Protein AF-A0A9P5BY57-F1 (afdb_monomer)

Foldseek 3Di:
DDDDDDDDDDDPPDPPPDPPPLFWKWKWKWKDDPVFIKIWTWIQGPVGTDIFIDGAAKDACRVPPQWGMKHDDVVQQKIWTDGPPDDIWIWGWPDKDWDDDDNIIIITTMITTDPDPDDDDHPPPPPDDPPPDDDDPPPPPVPPPPDDDDDDDDDDDDD

Radius of gyration: 27.53 Å; Cα contacts (8 Å, |Δi|>4): 242; chains: 1; bounding box: 82×45×91 Å

pLDDT: mean 76.04, std 20.25, range [39.16, 97.19]

Solvent-accessible surface area (backbone atoms only — not comparable to full-atom values): 10265 Å² total; per-residue (Å²): 138,85,84,84,83,84,85,81,84,80,81,80,78,77,83,77,80,76,84,78,70,66,62,39,38,34,44,29,46,32,43,35,53,102,90,51,52,40,34,38,35,42,41,35,40,90,91,46,73,41,79,38,78,46,53,73,44,56,42,67,58,64,78,48,87,64,31,49,32,40,31,37,37,74,90,77,46,34,34,38,34,29,40,71,99,54,69,84,47,25,30,33,60,79,44,76,48,76,48,80,61,83,98,31,44,33,30,49,35,32,29,37,52,42,84,71,86,72,86,77,79,72,51,91,85,70,92,64,92,73,83,68,87,68,92,68,78,87,80,73,70,87,80,73,85,80,81,83,83,84,84,86,80,88,81,81,90,80,135

Nearest PDB structures (foldseek):
  9djx-assembly1_A  TM=6.014E-01  e=3.357E+00  Homo sapiens
  7oyc-assembly1_D2  TM=2.699E-01  e=1.411E+00  Xenopus laevis
  7mie-assembly1_A  TM=2.971E-01  e=9.143E-01  Borreliella burgdorferi
  8scb-assembly1_DD  TM=2.489E-01  e=1.266E+00  Oryctolagus cuniculus
  8v3w-assembly1_b  TM=3.217E-01  e=1.850E+00  Clostridioides difficile

Structure (mmCIF, N/CA/C/O backbone):
data_AF-A0A9P5BY57-F1
#
_entry.id   AF-A0A9P5BY57-F1
#
loop_
_atom_site.group_PDB
_atom_site.id
_atom_site.type_symbol
_atom_site.label_atom_id
_atom_site.label_alt_id
_atom_site.label_comp_id
_atom_site.label_asym_id
_atom_site.label_entity_id
_atom_site.label_seq_id
_atom_site.pdbx_PDB_ins_code
_atom_site.Cartn_x
_atom_site.Cartn_y
_atom_site.Cartn_z
_atom_site.occupancy
_atom_site.B_iso_or_equiv
_atom_site.auth_seq_id
_atom_site.auth_comp_id
_atom_site.auth_asym_id
_atom_site.auth_atom_id
_atom_site.pdbx_PDB_model_num
ATOM 1 N N . MET A 1 1 ? 12.368 23.288 71.279 1.00 39.94 1 MET A N 1
ATOM 2 C CA . MET A 1 1 ? 13.012 23.124 69.958 1.00 39.94 1 MET A CA 1
ATOM 3 C C . MET A 1 1 ? 11.938 22.639 68.992 1.00 39.94 1 MET A C 1
ATOM 5 O O . MET A 1 1 ? 11.375 21.583 69.236 1.00 39.94 1 MET A O 1
ATOM 9 N N . ARG A 1 2 ? 11.538 23.461 68.012 1.00 39.16 2 ARG A N 1
ATOM 10 C CA . ARG A 1 2 ? 10.477 23.145 67.038 1.00 39.16 2 ARG A CA 1
ATOM 11 C C . 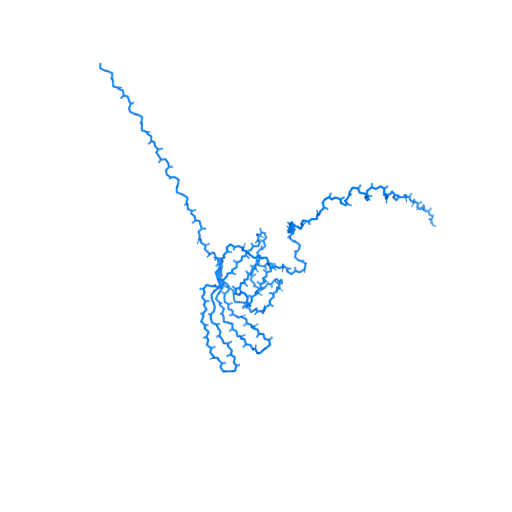ARG A 1 2 ? 11.153 22.759 65.723 1.00 39.16 2 ARG A C 1
ATOM 13 O O . ARG A 1 2 ? 11.898 23.571 65.187 1.00 39.16 2 ARG A O 1
ATOM 20 N N . PHE A 1 3 ? 10.935 21.531 65.261 1.00 43.84 3 PHE A N 1
ATOM 21 C CA . PHE A 1 3 ? 11.442 21.050 63.978 1.00 43.84 3 PHE A CA 1
ATOM 22 C C . PHE A 1 3 ? 10.402 21.323 62.893 1.00 43.84 3 PHE A C 1
ATOM 24 O O . PHE A 1 3 ? 9.276 20.838 62.964 1.00 43.84 3 PHE A O 1
ATOM 31 N N . THR A 1 4 ? 10.786 22.151 61.927 1.00 58.88 4 THR A N 1
ATOM 32 C CA . THR A 1 4 ? 9.995 22.520 60.753 1.00 58.88 4 THR A CA 1
ATOM 33 C C . THR A 1 4 ? 10.086 21.399 59.720 1.00 58.88 4 THR A C 1
ATOM 35 O O . THR A 1 4 ? 11.180 21.020 59.305 1.00 58.88 4 THR A O 1
ATOM 38 N N . THR A 1 5 ? 8.942 20.846 59.328 1.00 57.97 5 THR A N 1
ATOM 39 C CA . THR A 1 5 ? 8.815 19.735 58.378 1.00 57.97 5 THR A CA 1
ATOM 40 C C . THR A 1 5 ? 9.027 20.222 56.942 1.00 57.97 5 THR A C 1
ATOM 42 O O . THR A 1 5 ? 8.419 21.204 56.518 1.00 57.97 5 THR A O 1
ATOM 45 N N . ALA A 1 6 ? 9.900 19.538 56.201 1.00 54.03 6 ALA A N 1
ATOM 46 C CA . ALA A 1 6 ? 10.221 19.822 54.805 1.00 54.03 6 ALA A CA 1
ATOM 47 C C . ALA A 1 6 ? 9.097 19.365 53.857 1.00 54.03 6 ALA A C 1
ATOM 49 O O . ALA A 1 6 ? 8.571 18.262 53.995 1.00 54.03 6 ALA A O 1
ATOM 50 N N . LEU A 1 7 ? 8.759 20.213 52.882 1.00 53.47 7 LEU A N 1
ATOM 51 C CA . LEU A 1 7 ? 7.790 19.944 51.821 1.00 53.47 7 LEU A CA 1
ATOM 52 C C . LEU A 1 7 ? 8.537 19.383 50.598 1.00 53.47 7 LEU A C 1
ATOM 54 O O . LEU A 1 7 ? 9.279 20.106 49.935 1.00 53.47 7 LEU A O 1
ATOM 58 N N . THR A 1 8 ? 8.376 18.095 50.306 1.00 52.81 8 THR A N 1
ATOM 59 C CA . THR A 1 8 ? 8.916 17.453 49.099 1.00 52.81 8 THR A CA 1
ATOM 60 C C . THR A 1 8 ? 7.944 17.623 47.929 1.00 52.81 8 THR A C 1
ATOM 62 O O . THR A 1 8 ? 6.843 17.078 47.930 1.00 52.81 8 THR A O 1
ATOM 65 N N . LEU A 1 9 ? 8.359 18.381 46.911 1.00 56.62 9 LEU A N 1
ATOM 66 C CA . LEU A 1 9 ? 7.690 18.462 45.610 1.00 56.62 9 LEU A CA 1
ATOM 67 C C . LEU A 1 9 ? 7.932 17.157 44.836 1.00 56.62 9 LEU A C 1
ATOM 69 O O . LEU A 1 9 ? 9.043 16.895 44.379 1.00 56.62 9 LEU A O 1
ATOM 73 N N . ALA A 1 10 ? 6.897 16.328 44.704 1.00 57.03 10 ALA A N 1
ATOM 74 C CA . ALA A 1 10 ? 6.916 15.146 43.851 1.00 57.03 10 ALA A CA 1
ATOM 75 C C . ALA A 1 10 ? 6.635 15.557 42.396 1.00 57.03 10 ALA A C 1
ATOM 77 O O . ALA A 1 10 ? 5.493 15.811 42.019 1.00 57.03 10 ALA A O 1
ATOM 78 N N . SER A 1 11 ? 7.685 15.638 41.581 1.00 59.22 11 SER A N 1
ATOM 79 C CA . SER A 1 11 ? 7.579 15.837 40.134 1.00 59.22 11 SER A CA 1
ATOM 80 C C . SER A 1 11 ? 7.072 14.552 39.471 1.00 59.22 11 SER A C 1
ATOM 82 O O . SER A 1 11 ? 7.836 13.608 39.269 1.00 59.22 11 SER A O 1
ATOM 84 N N . THR A 1 12 ? 5.787 14.492 39.126 1.00 63.66 12 THR A N 1
ATOM 85 C CA . THR A 1 12 ? 5.229 13.429 38.283 1.00 63.66 12 THR A CA 1
ATOM 86 C C . THR A 1 12 ? 5.646 13.661 36.830 1.00 63.66 12 THR A C 1
ATOM 88 O O . THR A 1 12 ? 4.980 14.349 36.061 1.00 63.66 12 THR A O 1
ATOM 91 N N . ALA A 1 13 ? 6.784 13.087 36.440 1.00 60.59 13 ALA A N 1
ATOM 92 C CA . ALA A 1 13 ? 7.153 12.954 35.036 1.00 60.59 13 ALA A CA 1
ATOM 93 C C . ALA A 1 13 ? 6.158 11.994 34.360 1.00 60.59 13 ALA A C 1
ATOM 95 O O . ALA A 1 13 ? 6.220 10.781 34.551 1.00 60.59 13 ALA A O 1
ATOM 96 N N . GLY A 1 14 ? 5.194 12.542 33.618 1.00 60.59 14 GLY A N 1
ATOM 97 C CA . GLY A 1 14 ? 4.272 11.759 32.804 1.00 60.59 14 GLY A CA 1
ATOM 98 C C . GLY A 1 14 ? 5.024 11.099 31.652 1.00 60.59 14 GLY A C 1
ATOM 99 O O . GLY A 1 14 ? 5.466 11.784 30.732 1.00 60.59 14 GLY A O 1
ATOM 100 N N . LEU A 1 15 ? 5.170 9.773 31.698 1.00 62.03 15 LEU A N 1
ATOM 101 C CA . LEU A 1 15 ? 5.625 8.988 30.555 1.00 62.03 15 LEU A CA 1
ATOM 102 C C . LEU A 1 15 ? 4.515 8.980 29.499 1.00 62.03 15 LEU A C 1
ATOM 104 O O . LEU A 1 15 ? 3.612 8.147 29.532 1.00 62.03 15 LEU A O 1
ATOM 108 N N . SER A 1 16 ? 4.576 9.909 28.549 1.00 57.69 16 SER A N 1
ATOM 109 C CA . SER A 1 16 ? 3.837 9.783 27.298 1.00 57.69 16 SER A CA 1
ATOM 110 C C . SER A 1 16 ? 4.468 8.649 26.485 1.00 57.69 16 SER A C 1
ATOM 112 O O . SER A 1 16 ? 5.440 8.871 25.762 1.00 57.69 16 SER A O 1
ATOM 114 N N . LEU A 1 17 ? 3.943 7.425 26.610 1.00 54.28 17 LEU A N 1
ATOM 115 C CA . LEU A 1 17 ? 4.173 6.399 25.596 1.00 54.28 17 LEU A CA 1
ATOM 116 C C . LEU A 1 17 ? 3.536 6.916 24.305 1.00 54.28 17 LEU A C 1
ATOM 118 O O . LEU A 1 17 ? 2.317 6.899 24.173 1.00 54.28 17 LEU A O 1
ATOM 122 N N . MET A 1 18 ? 4.345 7.428 23.379 1.00 53.00 18 MET A N 1
ATOM 123 C CA . MET A 1 18 ? 3.894 7.647 22.009 1.00 53.00 18 MET A CA 1
ATOM 124 C C . MET A 1 18 ? 3.788 6.275 21.338 1.00 53.00 18 MET A C 1
ATOM 126 O O . MET A 1 18 ? 4.820 5.630 21.142 1.00 53.00 18 MET A O 1
ATOM 130 N N . PRO A 1 19 ? 2.587 5.794 20.976 1.00 50.41 19 PRO A N 1
ATOM 131 C CA . PRO A 1 19 ? 2.479 4.612 20.150 1.00 50.41 19 PRO A CA 1
ATOM 132 C C . PRO A 1 19 ? 2.810 5.041 18.720 1.00 50.41 19 PRO A C 1
ATOM 134 O O . PRO A 1 19 ? 1.962 5.554 17.999 1.00 50.41 19 PRO A O 1
ATOM 137 N N . THR A 1 20 ? 4.057 4.858 18.297 1.00 50.22 20 THR A N 1
ATOM 138 C CA . THR A 1 20 ? 4.384 4.788 16.865 1.00 50.22 20 THR A CA 1
ATOM 139 C C . THR A 1 20 ? 4.603 3.337 16.460 1.00 50.22 20 THR A C 1
ATOM 141 O O . THR A 1 20 ? 5.537 3.028 15.724 1.00 50.22 20 THR A O 1
ATOM 144 N N . ALA A 1 21 ? 3.773 2.428 16.976 1.00 55.84 21 ALA A N 1
ATOM 145 C CA . ALA A 1 21 ? 3.646 1.115 16.371 1.00 55.84 21 ALA A CA 1
ATOM 146 C C . ALA A 1 21 ? 2.957 1.336 15.022 1.00 55.84 21 ALA A C 1
ATOM 148 O O . ALA A 1 21 ? 1.772 1.661 14.966 1.00 55.84 21 ALA A O 1
ATOM 149 N N . MET A 1 22 ? 3.728 1.258 13.940 1.00 59.62 22 MET A N 1
ATOM 150 C CA . MET A 1 22 ? 3.156 1.077 12.611 1.00 59.62 22 MET A CA 1
ATOM 151 C C . MET A 1 22 ? 2.565 -0.326 12.614 1.00 59.62 22 MET A C 1
ATOM 153 O O . MET A 1 22 ? 3.308 -1.296 12.510 1.00 59.62 22 MET A O 1
ATOM 157 N N . ALA A 1 23 ? 1.265 -0.421 12.893 1.00 75.75 23 ALA A N 1
ATOM 158 C CA . ALA A 1 23 ? 0.615 -1.706 13.132 1.00 75.75 23 ALA A CA 1
ATOM 159 C C . ALA A 1 23 ? 0.531 -2.527 11.840 1.00 75.75 23 ALA A C 1
ATOM 161 O O . ALA A 1 23 ? 0.717 -3.741 11.860 1.00 75.75 23 ALA A O 1
ATOM 162 N N . ASP A 1 24 ? 0.336 -1.849 10.703 1.00 91.31 24 ASP A N 1
ATOM 163 C CA . ASP A 1 24 ? 0.167 -2.517 9.421 1.00 91.31 24 ASP A CA 1
ATOM 164 C C . ASP A 1 24 ? 1.274 -2.127 8.429 1.00 91.31 24 ASP A C 1
ATOM 166 O O . ASP A 1 24 ? 1.663 -0.959 8.302 1.00 91.31 24 ASP A O 1
ATOM 170 N N . TRP A 1 25 ? 1.746 -3.115 7.673 1.00 94.94 25 TRP A N 1
ATOM 171 C CA . TRP A 1 25 ? 2.664 -2.928 6.551 1.00 94.94 25 TRP A CA 1
ATOM 172 C C . TRP A 1 25 ? 2.362 -3.937 5.447 1.00 94.94 25 TRP A C 1
ATOM 174 O O . TRP A 1 25 ? 1.764 -4.989 5.674 1.00 94.94 25 TRP A O 1
ATOM 184 N N . TRP A 1 26 ? 2.771 -3.622 4.225 1.00 96.50 26 TRP A N 1
ATOM 185 C CA . TRP A 1 26 ? 2.520 -4.468 3.066 1.00 96.50 26 TRP A CA 1
ATOM 186 C C . TRP A 1 26 ? 3.779 -4.604 2.218 1.00 96.50 26 TRP A C 1
ATOM 188 O O . TRP A 1 26 ? 4.262 -3.631 1.638 1.00 96.50 26 TRP A O 1
ATOM 198 N N . GLY A 1 27 ? 4.316 -5.824 2.158 1.00 97.00 27 GLY A N 1
ATOM 199 C CA . GLY A 1 27 ? 5.390 -6.186 1.235 1.00 97.00 27 GLY A CA 1
ATOM 200 C C . GLY A 1 27 ? 4.797 -6.635 -0.096 1.00 97.00 27 GLY A C 1
ATOM 201 O O . GLY A 1 27 ? 3.923 -7.499 -0.102 1.00 97.00 27 GLY A O 1
ATOM 202 N N . VAL A 1 28 ? 5.245 -6.059 -1.213 1.00 97.12 28 VAL A N 1
ATOM 203 C CA . VAL A 1 28 ? 4.643 -6.262 -2.540 1.00 97.12 28 VAL A CA 1
ATOM 204 C C . VAL A 1 28 ? 5.694 -6.588 -3.587 1.00 97.12 28 VAL A C 1
ATOM 206 O O . VAL A 1 28 ? 6.622 -5.818 -3.806 1.00 97.12 28 VAL A O 1
ATOM 209 N N . GLU A 1 29 ? 5.476 -7.668 -4.326 1.00 96.12 29 GLU A N 1
ATOM 210 C CA . GLU A 1 29 ? 6.076 -7.888 -5.636 1.00 96.12 29 GLU A CA 1
ATOM 211 C C . GLU A 1 29 ? 5.191 -7.229 -6.707 1.00 96.12 29 GLU A C 1
ATOM 213 O O . GLU A 1 29 ? 4.095 -7.704 -7.028 1.00 96.12 29 GLU A O 1
ATOM 218 N N . LYS A 1 30 ? 5.638 -6.098 -7.252 1.00 95.44 30 LYS A N 1
ATOM 219 C CA . LYS A 1 30 ? 4.956 -5.365 -8.322 1.00 95.44 30 LYS A CA 1
ATOM 220 C C . LYS A 1 30 ? 5.531 -5.766 -9.671 1.00 95.44 30 LYS A C 1
ATOM 222 O O . LYS A 1 30 ? 6.725 -5.643 -9.903 1.00 95.44 30 LYS A O 1
ATOM 227 N N . ARG A 1 31 ? 4.665 -6.170 -10.597 1.00 93.38 31 ARG A N 1
ATOM 228 C CA . ARG A 1 31 ? 5.012 -6.466 -11.991 1.00 93.38 31 ARG A CA 1
ATOM 229 C C . ARG A 1 31 ? 4.302 -5.491 -12.913 1.00 93.38 31 ARG A C 1
ATOM 231 O O . ARG A 1 31 ? 3.072 -5.397 -12.885 1.00 93.38 31 ARG A O 1
ATOM 238 N N . CYS A 1 32 ? 5.067 -4.779 -13.728 1.00 90.44 32 CYS A N 1
ATOM 239 C CA . CYS A 1 32 ? 4.546 -3.811 -14.684 1.00 90.44 32 CYS A CA 1
ATOM 240 C C . CYS A 1 32 ? 4.731 -4.297 -16.125 1.00 90.44 32 CYS A C 1
ATOM 242 O O . CYS A 1 32 ? 5.818 -4.698 -16.538 1.00 90.44 32 CYS A O 1
ATOM 244 N N . PHE A 1 33 ? 3.637 -4.227 -16.878 1.00 87.62 33 PHE A N 1
ATOM 245 C CA . PHE A 1 33 ? 3.532 -4.459 -18.314 1.00 87.62 33 PHE A CA 1
ATOM 246 C C . PHE A 1 33 ? 3.337 -3.109 -19.018 1.00 87.62 33 PHE A C 1
ATOM 248 O O . PHE A 1 33 ? 3.019 -2.110 -18.371 1.00 87.62 33 PHE A O 1
ATOM 255 N N . ALA A 1 34 ? 3.428 -3.079 -20.350 1.00 82.56 34 ALA A N 1
ATOM 256 C CA . ALA A 1 34 ? 3.243 -1.853 -21.137 1.00 82.56 34 ALA A CA 1
ATOM 257 C C . ALA A 1 34 ? 1.924 -1.103 -20.843 1.00 82.56 34 ALA A C 1
ATOM 259 O O . ALA A 1 34 ? 1.858 0.112 -20.997 1.00 82.56 34 ALA A O 1
ATOM 260 N N . THR A 1 35 ? 0.878 -1.814 -20.412 1.00 84.44 35 THR A N 1
ATOM 261 C CA . THR A 1 35 ? -0.469 -1.264 -20.200 1.00 84.44 35 THR A CA 1
ATOM 262 C C . THR A 1 35 ? -0.890 -1.178 -18.730 1.00 84.44 35 THR A C 1
ATOM 264 O O . THR A 1 35 ? -2.039 -0.836 -18.459 1.00 84.44 35 THR A O 1
ATOM 267 N N . GLY A 1 36 ? -0.020 -1.509 -17.768 1.00 84.69 36 GLY A N 1
ATOM 268 C CA . GLY A 1 36 ? -0.355 -1.389 -16.345 1.00 84.69 36 GLY A CA 1
ATOM 269 C C . GLY A 1 36 ? 0.473 -2.265 -15.410 1.00 84.69 36 GLY A C 1
ATOM 270 O O . GLY A 1 36 ? 1.273 -3.090 -15.844 1.00 84.69 36 GLY A O 1
ATOM 271 N N . CYS A 1 37 ? 0.244 -2.102 -14.107 1.00 89.62 37 CYS A N 1
ATOM 272 C CA . CYS A 1 37 ? 0.949 -2.829 -13.054 1.00 89.62 37 CYS A CA 1
ATOM 273 C C . CYS A 1 37 ? -0.005 -3.685 -12.217 1.00 89.62 37 CYS A C 1
ATOM 275 O O . CYS A 1 37 ? -1.174 -3.350 -12.020 1.00 89.62 37 CYS A O 1
ATOM 277 N N . THR A 1 38 ? 0.506 -4.804 -11.719 1.00 91.69 38 THR A N 1
ATOM 278 C CA . THR A 1 38 ? -0.162 -5.663 -10.737 1.00 91.69 38 THR A CA 1
ATOM 279 C C . THR A 1 38 ? 0.801 -5.907 -9.584 1.00 91.69 38 THR A C 1
ATOM 281 O O . THR A 1 38 ? 1.973 -6.177 -9.824 1.00 91.69 38 THR A O 1
ATOM 284 N N . GLY A 1 39 ? 0.321 -5.800 -8.350 1.00 92.75 39 GLY A N 1
ATOM 285 C CA . GLY A 1 39 ? 1.080 -6.101 -7.140 1.00 92.75 39 GLY A CA 1
ATOM 286 C C . GLY A 1 39 ? 0.541 -7.350 -6.458 1.00 92.75 39 GLY A C 1
ATOM 287 O O . GLY A 1 39 ? -0.672 -7.501 -6.332 1.00 92.75 39 GLY A O 1
ATOM 288 N N . ARG A 1 40 ? 1.422 -8.243 -6.014 1.00 95.12 40 ARG A N 1
ATOM 289 C CA . ARG A 1 40 ? 1.077 -9.382 -5.157 1.00 95.12 40 ARG A CA 1
ATOM 290 C C . ARG A 1 40 ? 1.956 -9.356 -3.920 1.00 95.12 40 ARG A C 1
ATOM 292 O O . ARG A 1 40 ? 3.158 -9.174 -4.048 1.00 95.12 40 ARG A O 1
ATOM 299 N N . GLY A 1 41 ? 1.387 -9.607 -2.751 1.00 94.19 41 GLY A N 1
ATOM 300 C CA . GLY A 1 41 ? 2.199 -9.802 -1.557 1.00 94.19 41 GLY A CA 1
ATOM 301 C C . GLY A 1 41 ? 1.393 -9.838 -0.273 1.00 94.19 41 GLY A C 1
ATOM 302 O O . GLY A 1 41 ? 0.162 -9.882 -0.316 1.00 94.19 41 GLY A O 1
ATOM 303 N N . ASP A 1 42 ? 2.094 -9.831 0.854 1.00 96.19 42 ASP A N 1
ATOM 304 C CA . ASP A 1 42 ? 1.527 -10.129 2.165 1.00 96.19 42 ASP A CA 1
ATOM 305 C C . ASP A 1 42 ? 1.216 -8.857 2.940 1.00 96.19 42 ASP A C 1
ATOM 307 O O . ASP A 1 42 ? 2.109 -8.091 3.319 1.00 96.19 42 ASP A O 1
ATOM 311 N N . TRP A 1 43 ? -0.077 -8.626 3.155 1.00 95.62 43 TRP A N 1
ATOM 312 C CA . TRP A 1 43 ? -0.570 -7.581 4.035 1.00 95.62 43 TRP A CA 1
ATOM 313 C C . TRP A 1 43 ? -0.438 -8.059 5.475 1.00 95.62 43 TRP A C 1
ATOM 315 O O . TRP A 1 43 ? -1.098 -9.020 5.872 1.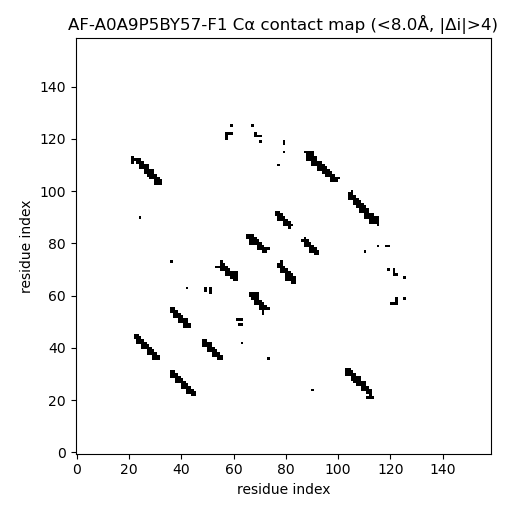00 95.62 43 TRP A O 1
ATOM 325 N N .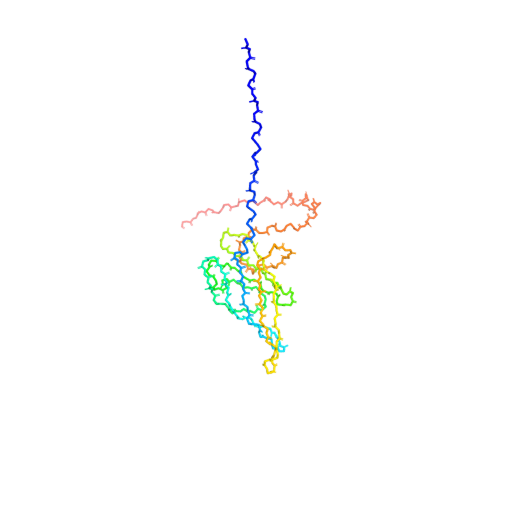 ASN A 1 44 ? 0.413 -7.401 6.247 1.00 95.19 44 ASN A N 1
ATOM 326 C CA . ASN A 1 44 ? 0.700 -7.750 7.627 1.00 95.19 44 ASN A CA 1
ATOM 327 C C . ASN A 1 44 ? -0.058 -6.808 8.559 1.00 95.19 44 ASN A C 1
ATOM 329 O O . ASN A 1 44 ? -0.070 -5.596 8.353 1.00 95.19 44 ASN A O 1
ATOM 333 N N . THR A 1 45 ? -0.685 -7.398 9.570 1.00 90.69 45 THR A N 1
ATOM 334 C CA . THR A 1 45 ? -1.383 -6.717 10.666 1.00 90.69 45 THR A CA 1
ATOM 335 C C . THR A 1 45 ? -0.968 -7.348 11.990 1.00 90.69 45 THR A C 1
ATOM 337 O O . THR A 1 45 ? -0.404 -8.447 12.004 1.00 90.69 45 THR A O 1
ATOM 340 N N . ASP A 1 46 ? -1.365 -6.739 13.106 1.00 84.56 46 ASP A N 1
ATOM 341 C CA . ASP A 1 46 ? -1.225 -7.336 14.444 1.00 84.56 46 ASP A CA 1
ATOM 342 C C . ASP A 1 46 ? -1.909 -8.714 14.579 1.00 84.56 46 ASP A C 1
ATOM 344 O O . ASP A 1 46 ? -1.553 -9.515 15.444 1.00 84.56 46 ASP A O 1
ATOM 348 N N . PHE A 1 47 ? -2.887 -9.017 13.718 1.00 82.75 47 PHE A N 1
ATOM 349 C CA . PHE A 1 47 ? -3.650 -10.269 13.733 1.00 82.75 47 PHE A CA 1
ATOM 350 C C . PHE A 1 47 ? -3.094 -11.341 12.784 1.00 82.75 47 PHE A C 1
ATOM 352 O O . PHE A 1 47 ? -3.631 -12.449 12.731 1.00 82.75 47 PHE A O 1
ATOM 359 N N . GLY A 1 48 ? -2.031 -11.032 12.036 1.00 88.56 48 GLY A N 1
ATOM 360 C CA . GLY A 1 48 ? -1.384 -11.944 11.096 1.00 88.56 48 GLY A CA 1
ATOM 361 C C . GLY A 1 48 ? -1.227 -11.368 9.691 1.00 88.56 48 GLY A C 1
ATOM 362 O O . GLY A 1 48 ? -1.512 -10.196 9.430 1.00 88.56 48 GLY A O 1
ATOM 363 N N . ALA A 1 49 ? -0.762 -12.226 8.782 1.00 93.62 49 ALA A N 1
ATOM 364 C CA . ALA A 1 49 ? -0.481 -11.890 7.393 1.00 93.62 49 ALA A CA 1
ATOM 365 C C . ALA A 1 49 ? -1.538 -12.479 6.448 1.00 93.62 49 ALA A C 1
ATOM 367 O O . ALA A 1 49 ? -1.958 -13.625 6.609 1.00 93.62 49 ALA A O 1
ATOM 368 N N . THR A 1 50 ? -1.961 -11.710 5.445 1.00 95.19 50 THR A N 1
ATOM 369 C CA . THR A 1 50 ? -2.864 -12.164 4.378 1.00 95.19 50 THR A CA 1
ATOM 370 C C . THR A 1 50 ? -2.297 -11.794 3.015 1.00 95.19 50 THR A C 1
ATOM 372 O O . THR A 1 50 ? -2.067 -10.619 2.732 1.00 95.19 50 THR A O 1
ATOM 375 N N . SER A 1 51 ? -2.110 -12.785 2.144 1.00 95.44 51 SER A N 1
ATOM 376 C CA . SER A 1 51 ? -1.676 -12.532 0.772 1.00 95.44 51 SER A CA 1
ATOM 377 C C . SER A 1 51 ? -2.808 -11.926 -0.052 1.00 95.44 51 SER A C 1
ATOM 379 O O . SER A 1 51 ? -3.890 -12.506 -0.157 1.00 95.44 51 SER A O 1
ATOM 381 N N . ILE A 1 52 ? -2.538 -10.799 -0.703 1.00 94.88 52 ILE A N 1
ATOM 382 C CA . ILE A 1 52 ? -3.481 -10.135 -1.604 1.00 94.88 52 ILE A CA 1
ATOM 383 C C . ILE A 1 52 ? -2.861 -9.884 -2.979 1.00 94.88 52 ILE A C 1
ATOM 385 O O . ILE A 1 52 ? -1.646 -9.737 -3.131 1.00 94.88 52 ILE A O 1
ATOM 389 N N . LEU A 1 53 ? -3.723 -9.847 -3.996 1.00 93.44 53 LEU A N 1
ATOM 390 C CA . LEU A 1 53 ? -3.391 -9.473 -5.369 1.00 93.44 53 LEU A CA 1
ATOM 391 C C . LEU A 1 53 ? -4.145 -8.193 -5.707 1.00 93.44 53 LEU A C 1
ATOM 393 O O . LEU A 1 53 ? -5.367 -8.153 -5.582 1.00 93.44 53 LEU A O 1
ATOM 397 N N . TRP A 1 54 ? -3.434 -7.173 -6.173 1.00 92.31 54 TRP A N 1
ATOM 398 C CA . TRP A 1 54 ? -4.015 -5.858 -6.381 1.00 92.31 54 TRP A CA 1
ATOM 399 C C . TRP A 1 54 ? -3.583 -5.194 -7.684 1.00 92.31 54 TRP A C 1
ATOM 401 O O . TRP A 1 54 ? -2.459 -5.356 -8.162 1.00 92.31 54 TRP A O 1
ATOM 411 N N . ARG A 1 55 ? -4.488 -4.400 -8.254 1.00 91.56 55 ARG A N 1
ATOM 412 C CA . ARG A 1 55 ? -4.254 -3.533 -9.417 1.00 91.56 55 ARG A CA 1
ATOM 413 C C . ARG A 1 55 ? -4.528 -2.090 -9.025 1.00 91.56 55 ARG A C 1
ATOM 415 O O . ARG A 1 55 ? -5.159 -1.846 -8.008 1.00 91.56 55 ARG A O 1
ATOM 422 N N . ASP A 1 56 ? -4.053 -1.150 -9.829 1.00 89.62 56 ASP A N 1
ATOM 423 C CA . ASP A 1 56 ? -4.297 0.269 -9.564 1.00 89.62 56 ASP A CA 1
ATOM 424 C C . ASP A 1 56 ? -5.796 0.567 -9.389 1.00 89.62 56 ASP A C 1
ATOM 426 O O . ASP A 1 56 ? -6.642 -0.023 -10.070 1.00 89.62 56 ASP A O 1
ATOM 430 N N . GLY A 1 57 ? -6.113 1.485 -8.480 1.00 90.19 57 GLY A N 1
ATOM 431 C CA . GLY A 1 57 ? -7.472 1.895 -8.153 1.00 90.19 57 GLY A CA 1
ATOM 432 C C . GLY A 1 57 ? -8.039 1.282 -6.871 1.00 90.19 57 GLY A C 1
ATOM 433 O O . GLY A 1 57 ? -7.332 0.716 -6.032 1.00 90.19 57 GLY A O 1
ATOM 434 N N . CYS A 1 58 ? -9.351 1.459 -6.717 1.00 91.50 58 CYS A N 1
ATOM 435 C CA . CYS A 1 58 ? -10.101 1.177 -5.500 1.00 91.50 58 CYS A CA 1
ATOM 436 C C . CYS A 1 58 ? -11.037 -0.014 -5.671 1.00 91.50 58 CYS A C 1
ATOM 438 O O . CYS A 1 58 ? -11.768 -0.089 -6.659 1.00 91.50 58 CYS A O 1
ATOM 440 N N . GLN A 1 59 ? -11.073 -0.910 -4.687 1.00 90.56 59 GLN A N 1
ATOM 441 C CA . GLN A 1 59 ? -12.031 -2.013 -4.662 1.00 90.56 59 GLN A CA 1
ATOM 442 C C . GLN A 1 59 ? -12.543 -2.249 -3.241 1.00 90.56 59 GLN A C 1
ATOM 444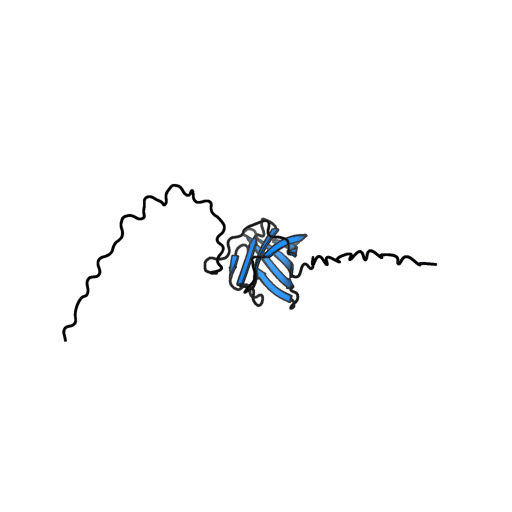 O O . GLN A 1 59 ? -11.880 -1.936 -2.247 1.00 90.56 59 GLN A O 1
ATOM 449 N N . THR A 1 60 ? -13.757 -2.783 -3.160 1.00 91.62 60 THR A N 1
ATOM 450 C CA . THR A 1 60 ? -14.381 -3.207 -1.908 1.00 91.62 60 THR A CA 1
ATOM 451 C C . THR A 1 60 ? -14.008 -4.655 -1.610 1.00 91.62 60 THR A C 1
ATOM 453 O O . THR A 1 60 ? -13.773 -5.438 -2.527 1.00 91.62 60 THR A O 1
ATOM 456 N N . ARG A 1 61 ? -13.968 -5.017 -0.323 1.00 88.75 61 ARG A N 1
ATOM 457 C CA . ARG A 1 61 ? -13.683 -6.378 0.166 1.00 88.75 61 ARG A CA 1
ATOM 458 C C . ARG A 1 61 ? -12.408 -6.983 -0.450 1.00 88.75 61 ARG A C 1
ATOM 460 O O . ARG A 1 61 ? -12.481 -7.998 -1.140 1.00 88.75 61 ARG A O 1
ATOM 467 N N . PRO A 1 62 ? -11.230 -6.406 -0.164 1.00 90.12 62 PRO A N 1
ATOM 468 C CA . PRO A 1 62 ? -9.958 -6.788 -0.779 1.00 90.12 62 PRO A CA 1
ATOM 469 C C . PRO A 1 62 ? -9.435 -8.186 -0.409 1.00 90.12 62 PRO A C 1
ATOM 471 O O . PRO A 1 62 ? -8.350 -8.565 -0.838 1.00 90.12 62 PRO A O 1
ATOM 474 N N . GLY A 1 63 ? -10.168 -8.946 0.407 1.00 88.94 63 GLY A N 1
ATOM 475 C CA . GLY A 1 63 ? -9.752 -10.263 0.892 1.00 88.94 63 GLY A CA 1
ATOM 476 C C . GLY A 1 63 ? -8.938 -10.230 2.187 1.00 88.94 63 GLY A C 1
ATOM 477 O O . GLY A 1 63 ? -8.696 -11.289 2.755 1.00 88.94 63 GLY A O 1
ATOM 478 N N . VAL A 1 64 ? -8.580 -9.047 2.700 1.00 91.44 64 VAL A N 1
ATOM 479 C CA . VAL A 1 64 ? -8.044 -8.895 4.063 1.00 91.44 64 VAL A CA 1
ATOM 480 C C . VAL A 1 64 ? -9.209 -8.921 5.065 1.00 91.44 64 VAL A C 1
ATOM 482 O O . VAL A 1 64 ? -10.180 -8.181 4.863 1.00 91.44 64 VAL A O 1
ATOM 485 N N . PRO A 1 65 ? -9.154 -9.741 6.134 1.00 91.19 65 PRO A N 1
ATOM 486 C CA . PRO A 1 65 ? -10.213 -9.809 7.138 1.00 91.19 65 PRO A CA 1
ATOM 487 C C . PRO A 1 65 ? -10.599 -8.427 7.677 1.00 91.19 65 PRO A C 1
ATOM 489 O O . PRO A 1 65 ? -9.734 -7.627 8.021 1.00 91.19 65 PRO A O 1
ATOM 492 N N . TYR A 1 66 ? -11.905 -8.153 7.736 1.00 90.69 66 TYR A N 1
ATOM 493 C CA . TYR A 1 66 ? -12.494 -6.891 8.213 1.00 90.69 66 TYR A CA 1
ATOM 494 C C . TYR A 1 66 ? -12.124 -5.629 7.417 1.00 90.69 66 TYR A C 1
ATOM 496 O O . TYR A 1 66 ? -12.538 -4.533 7.794 1.00 90.69 66 TYR A O 1
ATOM 504 N N . MET A 1 67 ? -11.372 -5.737 6.318 1.00 92.62 67 MET A N 1
ATOM 505 C CA . MET A 1 67 ? -11.083 -4.592 5.460 1.00 92.62 67 MET A CA 1
ATOM 506 C C . MET A 1 67 ? -12.285 -4.322 4.549 1.00 92.62 67 MET A C 1
ATOM 508 O O . MET A 1 67 ? -12.698 -5.172 3.759 1.00 92.62 67 MET A O 1
ATOM 512 N N . GLU A 1 68 ? -12.861 -3.128 4.653 1.00 94.00 68 GLU A N 1
ATOM 513 C CA . GLU A 1 68 ? -14.012 -2.716 3.848 1.00 94.00 68 GLU A CA 1
ATOM 514 C C . GLU A 1 68 ? -13.586 -2.396 2.416 1.00 94.00 68 GLU A C 1
ATOM 516 O O . GLU A 1 68 ? -14.229 -2.819 1.450 1.00 94.00 68 GLU A O 1
ATOM 521 N N . TRP A 1 69 ? -12.498 -1.639 2.281 1.00 93.88 69 TRP A N 1
ATOM 522 C CA . TRP A 1 69 ? -11.971 -1.200 0.999 1.00 93.88 69 TRP A CA 1
ATOM 523 C C . TRP A 1 69 ? -10.476 -0.907 1.065 1.00 93.88 69 TRP A C 1
ATOM 525 O O . TRP A 1 69 ? -9.927 -0.556 2.112 1.00 93.88 69 TRP A O 1
ATOM 535 N N . LEU A 1 70 ? -9.850 -1.017 -0.101 1.00 94.12 70 LEU A N 1
ATOM 536 C CA . LEU A 1 70 ? -8.462 -0.666 -0.363 1.00 94.12 70 LEU A CA 1
ATOM 537 C C . LEU A 1 70 ? -8.412 0.115 -1.681 1.00 94.12 70 LEU A C 1
ATOM 539 O O . LEU A 1 70 ? -9.113 -0.206 -2.637 1.00 94.12 70 LEU A O 1
ATOM 543 N N . CYS A 1 71 ? -7.603 1.162 -1.715 1.00 93.75 71 CYS A N 1
ATOM 544 C CA . CYS A 1 71 ? -7.283 1.967 -2.882 1.00 93.75 71 CYS A CA 1
ATOM 545 C C . CYS A 1 71 ? -5.772 2.006 -3.021 1.00 93.75 71 CYS A C 1
ATOM 547 O O . CYS A 1 71 ? -5.093 2.448 -2.096 1.00 93.75 71 CYS A O 1
ATOM 549 N N . VAL A 1 72 ? -5.252 1.596 -4.170 1.00 93.50 72 VAL A N 1
ATOM 550 C CA . VAL A 1 72 ? -3.821 1.664 -4.460 1.00 93.50 72 VAL A CA 1
ATOM 551 C C . VAL A 1 72 ? -3.592 2.605 -5.629 1.00 93.50 72 VAL A C 1
ATOM 553 O O . VAL A 1 72 ? -4.315 2.554 -6.618 1.00 93.50 72 VAL A O 1
ATOM 556 N N . ASP A 1 73 ? -2.594 3.466 -5.482 1.00 92.56 73 ASP A N 1
ATOM 557 C CA . ASP A 1 73 ? -2.131 4.408 -6.492 1.00 92.56 73 ASP A CA 1
ATOM 558 C C . ASP A 1 73 ? -0.633 4.159 -6.695 1.00 92.56 73 ASP A C 1
ATOM 560 O O . ASP A 1 73 ? 0.231 4.773 -6.057 1.00 92.56 73 ASP A O 1
ATOM 564 N N . TRP A 1 74 ? -0.332 3.196 -7.570 1.00 91.44 74 TRP A N 1
ATOM 565 C CA . TRP A 1 74 ? 1.034 2.769 -7.877 1.00 91.44 74 TRP A CA 1
ATOM 566 C C . TRP A 1 74 ? 1.869 3.909 -8.453 1.00 91.44 74 TRP A C 1
ATOM 568 O O . TRP A 1 74 ? 3.081 3.946 -8.243 1.00 91.44 74 TRP A O 1
ATOM 578 N N . LYS A 1 75 ? 1.233 4.836 -9.180 1.00 89.88 75 LYS A N 1
ATOM 579 C CA . LYS A 1 75 ? 1.899 5.983 -9.805 1.00 89.88 75 LYS A CA 1
ATOM 580 C C . LYS A 1 75 ? 2.446 6.955 -8.763 1.00 89.88 75 LYS A C 1
ATOM 582 O O . LYS A 1 75 ? 3.519 7.515 -8.968 1.00 89.88 75 LYS A O 1
ATOM 587 N N . ASN A 1 76 ? 1.718 7.162 -7.668 1.00 91.69 76 ASN A N 1
ATOM 588 C CA . ASN A 1 76 ? 2.113 8.079 -6.598 1.00 91.69 76 ASN A CA 1
ATOM 589 C C . ASN A 1 76 ? 2.664 7.362 -5.354 1.00 91.69 76 ASN A C 1
ATOM 591 O O . ASN A 1 76 ? 2.792 8.000 -4.306 1.00 91.69 76 ASN A O 1
ATOM 595 N N . ALA A 1 77 ? 2.973 6.063 -5.463 1.00 93.94 77 ALA A N 1
ATOM 596 C CA . ALA A 1 77 ? 3.573 5.246 -4.408 1.00 93.94 77 ALA A CA 1
ATOM 597 C C . ALA A 1 77 ? 2.827 5.354 -3.063 1.00 93.94 77 ALA A C 1
ATOM 599 O O . ALA A 1 77 ? 3.413 5.529 -1.988 1.00 93.94 77 ALA A O 1
ATOM 600 N N . ARG A 1 78 ? 1.492 5.306 -3.130 1.00 94.19 78 ARG A N 1
ATOM 601 C CA . ARG A 1 78 ? 0.611 5.508 -1.976 1.00 94.19 78 ARG A CA 1
ATOM 602 C C . ARG A 1 78 ? -0.626 4.628 -2.053 1.00 94.19 78 ARG A C 1
ATOM 604 O O . ARG A 1 78 ? -1.098 4.288 -3.134 1.00 94.19 78 ARG A O 1
ATOM 611 N N . LEU A 1 79 ? -1.192 4.320 -0.895 1.00 93.75 79 LEU A N 1
ATOM 612 C CA . LEU A 1 79 ? -2.456 3.602 -0.783 1.00 93.75 79 LEU A CA 1
ATOM 613 C C . LEU A 1 79 ? -3.277 4.118 0.403 1.00 93.75 79 LEU A C 1
ATOM 615 O O . LEU A 1 79 ? -2.762 4.799 1.294 1.00 93.75 79 LEU A O 1
ATOM 619 N N . SER A 1 80 ? -4.571 3.835 0.390 1.00 94.12 80 SER A N 1
ATOM 620 C CA . SER A 1 80 ? -5.497 4.133 1.477 1.00 94.12 80 SER A CA 1
ATOM 621 C C . SER A 1 80 ? -6.465 2.984 1.638 1.00 94.12 80 SER A C 1
ATOM 623 O O . SER A 1 80 ? -6.856 2.349 0.664 1.00 94.12 80 SER A O 1
ATOM 625 N N . PHE A 1 81 ? -6.852 2.723 2.871 1.00 93.88 81 PHE A N 1
ATOM 626 C CA . PHE A 1 81 ? -7.669 1.578 3.224 1.00 93.88 81 PHE A CA 1
ATOM 627 C C . PHE A 1 81 ? -8.526 1.917 4.433 1.00 93.88 81 PHE A C 1
ATOM 629 O O . PHE A 1 81 ? -8.287 2.904 5.137 1.00 93.88 81 PHE A O 1
ATOM 636 N N . LYS A 1 82 ? -9.537 1.092 4.673 1.00 92.88 82 LYS A N 1
ATOM 637 C CA . LYS A 1 82 ? -10.396 1.210 5.845 1.00 92.88 82 LYS A CA 1
ATOM 63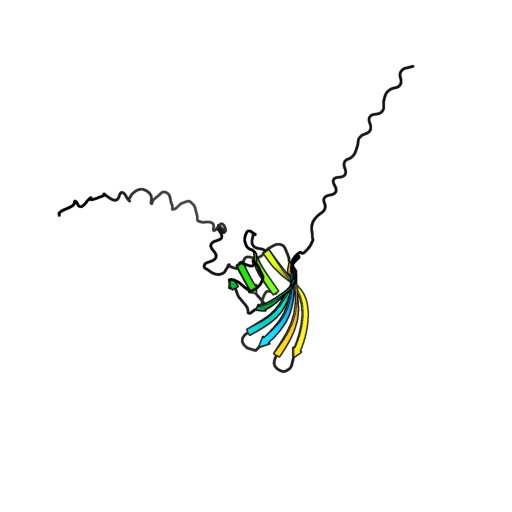8 C C . LYS A 1 82 ? -10.807 -0.171 6.322 1.00 92.88 82 LYS A C 1
ATOM 640 O O . LYS A 1 82 ? -11.229 -1.007 5.523 1.00 92.88 82 LYS A O 1
ATOM 645 N N . PHE A 1 83 ? -10.717 -0.366 7.628 1.00 92.38 83 PHE A N 1
ATOM 646 C CA . PHE A 1 83 ? -11.291 -1.510 8.320 1.00 92.38 83 PHE A CA 1
ATOM 647 C C . PHE A 1 83 ? -12.670 -1.163 8.884 1.00 92.38 83 PHE A C 1
ATOM 649 O O . PHE A 1 83 ? -12.975 0.005 9.141 1.00 92.38 83 PHE A O 1
ATOM 656 N N . GLU A 1 84 ? -13.496 -2.183 9.083 1.00 90.19 84 GLU A N 1
ATOM 657 C CA . GLU A 1 84 ? -14.820 -2.045 9.681 1.00 90.19 84 GLU A CA 1
ATOM 658 C C . GLU A 1 84 ? -14.734 -1.337 11.041 1.00 90.19 84 GLU A C 1
ATOM 660 O O . GLU A 1 84 ? -13.896 -1.656 11.886 1.00 90.19 84 GLU A O 1
ATOM 665 N N . GLY A 1 85 ? -15.572 -0.316 11.233 1.00 88.12 85 GLY A N 1
ATOM 666 C CA . GLY A 1 85 ? -15.594 0.481 12.464 1.00 88.12 85 GLY A CA 1
ATOM 667 C C . GLY A 1 85 ? -14.402 1.430 12.664 1.00 88.12 85 GLY A C 1
ATOM 668 O O . GLY A 1 85 ? -14.361 2.128 13.676 1.00 88.12 85 GLY A O 1
ATOM 669 N N . GLN A 1 86 ? -13.456 1.507 11.722 1.00 88.62 86 GLN A N 1
ATOM 670 C CA . GLN A 1 86 ? -12.307 2.416 11.788 1.00 88.62 86 GLN A CA 1
ATOM 671 C C . GLN A 1 86 ? -12.435 3.588 10.803 1.00 88.62 86 GLN A C 1
ATOM 673 O O . GLN A 1 86 ? -13.221 3.565 9.853 1.00 88.62 86 GLN A O 1
ATOM 678 N N . GLY A 1 87 ? -11.642 4.639 11.027 1.00 87.69 87 GLY A N 1
ATOM 679 C CA . GLY A 1 87 ? -11.442 5.706 10.046 1.00 87.69 87 GLY A CA 1
ATOM 680 C C . GLY A 1 87 ? -10.575 5.258 8.865 1.00 87.69 87 GLY A C 1
ATOM 681 O O . GLY A 1 87 ? -9.977 4.183 8.879 1.00 87.69 87 GLY A O 1
ATOM 682 N N . GLN A 1 88 ? -10.485 6.105 7.838 1.00 90.00 88 GLN A N 1
ATOM 683 C CA . GLN A 1 88 ? -9.529 5.900 6.749 1.00 90.00 88 GLN A CA 1
ATOM 684 C C . GLN A 1 88 ? -8.092 5.923 7.286 1.00 90.00 88 GLN A C 1
ATOM 686 O O . GLN A 1 88 ? -7.711 6.832 8.025 1.00 90.00 88 GLN A O 1
ATOM 691 N N . ARG A 1 89 ? -7.288 4.965 6.828 1.00 92.19 89 ARG A N 1
ATOM 692 C CA . ARG A 1 89 ? -5.849 4.847 7.078 1.00 92.19 89 ARG A CA 1
ATOM 693 C C . ARG A 1 89 ? -5.093 4.869 5.752 1.00 92.19 89 ARG A C 1
ATOM 695 O O . ARG A 1 89 ? -5.679 4.704 4.678 1.00 92.19 89 ARG A O 1
ATOM 702 N N . CYS A 1 90 ? -3.796 5.142 5.810 1.00 93.50 90 CYS A N 1
ATOM 703 C CA . CYS A 1 90 ? -2.973 5.375 4.629 1.00 93.50 90 CYS A CA 1
ATOM 704 C C . CYS A 1 90 ? -1.612 4.698 4.771 1.00 93.50 90 CYS A C 1
ATOM 706 O O . CYS A 1 90 ? -1.053 4.682 5.860 1.00 93.50 90 CYS A O 1
ATOM 708 N N . MET A 1 91 ? -1.052 4.190 3.672 1.00 94.62 91 MET A N 1
ATOM 709 C CA . MET A 1 91 ? 0.346 3.746 3.632 1.00 94.62 91 MET A CA 1
ATOM 710 C C . MET A 1 91 ? 1.096 4.423 2.499 1.00 94.62 91 MET A C 1
ATOM 712 O O . MET A 1 91 ? 0.523 4.778 1.464 1.00 94.62 91 MET A O 1
ATOM 716 N N . ARG A 1 92 ? 2.400 4.571 2.691 1.00 94.75 92 ARG A N 1
ATOM 717 C CA . ARG A 1 92 ? 3.318 5.080 1.679 1.00 94.75 92 ARG A CA 1
ATOM 718 C C . ARG A 1 92 ? 4.439 4.080 1.472 1.00 94.75 92 ARG A C 1
ATOM 720 O O . ARG A 1 92 ? 4.848 3.417 2.420 1.00 94.75 92 ARG A O 1
ATOM 727 N N . GLU A 1 93 ? 4.926 4.009 0.242 1.00 96.19 93 GLU A N 1
ATOM 728 C CA . GLU A 1 93 ? 6.138 3.265 -0.074 1.00 96.19 93 GLU A CA 1
ATOM 729 C C . GLU A 1 93 ? 7.322 3.828 0.725 1.00 96.19 93 GLU A C 1
ATOM 731 O O . GLU A 1 93 ? 7.590 5.033 0.695 1.00 96.19 93 GLU A O 1
ATOM 736 N N . THR A 1 94 ? 8.009 2.965 1.465 1.00 95.81 94 THR A N 1
ATOM 737 C CA . THR A 1 94 ? 9.199 3.305 2.258 1.00 95.81 94 THR A CA 1
ATOM 738 C C . THR A 1 94 ? 10.451 2.606 1.757 1.00 95.81 94 THR A C 1
ATOM 740 O O . THR A 1 94 ? 11.556 3.090 1.998 1.00 95.81 94 THR A O 1
ATOM 743 N N . TYR A 1 95 ? 10.287 1.517 1.008 1.00 96.12 95 TYR A N 1
ATOM 744 C CA . TYR A 1 95 ? 11.366 0.820 0.327 1.00 96.12 95 TYR A CA 1
ATOM 745 C C . TYR A 1 95 ? 10.916 0.362 -1.059 1.00 96.12 95 TYR A C 1
ATOM 747 O O . TYR A 1 95 ? 9.757 -0.010 -1.255 1.00 96.12 95 TYR A O 1
ATOM 755 N N . SER A 1 96 ? 11.848 0.390 -2.008 1.00 96.38 96 SER A N 1
ATOM 756 C CA . SER A 1 96 ? 11.643 -0.061 -3.377 1.00 96.38 96 SER A CA 1
ATOM 757 C C . SER A 1 96 ? 12.967 -0.522 -3.969 1.00 96.38 96 SER A C 1
ATOM 759 O O . SER A 1 96 ? 13.945 0.226 -3.988 1.00 96.38 96 SER A O 1
ATOM 761 N N . GLU A 1 97 ? 12.983 -1.744 -4.478 1.00 95.94 97 GLU A N 1
ATOM 762 C CA . GLU A 1 97 ? 14.045 -2.285 -5.314 1.00 95.94 97 GLU A CA 1
ATOM 763 C C . GLU A 1 97 ? 13.423 -2.686 -6.644 1.00 95.94 97 GLU A C 1
ATOM 765 O O . GLU A 1 97 ? 12.355 -3.288 -6.673 1.00 95.94 97 GLU A O 1
ATOM 770 N N . THR A 1 98 ? 14.037 -2.301 -7.760 1.00 94.69 98 THR A N 1
ATOM 771 C CA . THR A 1 98 ? 13.487 -2.560 -9.094 1.00 94.69 98 THR A CA 1
ATOM 772 C C . THR A 1 98 ? 14.527 -3.220 -9.974 1.00 94.69 98 THR A C 1
ATOM 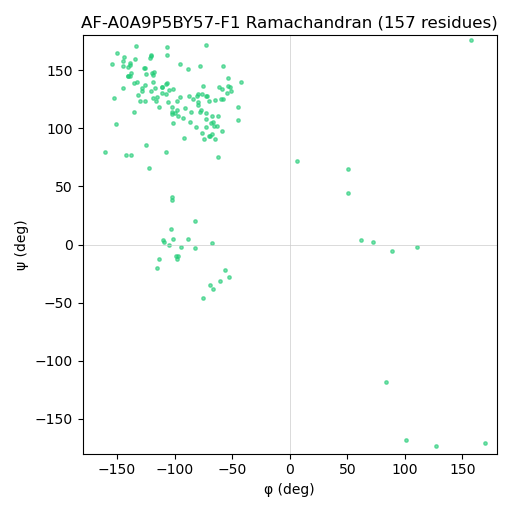774 O O . THR A 1 98 ? 15.649 -2.734 -10.097 1.00 94.69 98 THR A O 1
ATOM 777 N N . GLU A 1 99 ? 14.113 -4.290 -10.639 1.00 92.88 99 GLU A N 1
ATOM 778 C CA . GLU A 1 99 ? 14.929 -5.057 -11.564 1.00 92.88 99 GLU A CA 1
ATOM 779 C C . GLU A 1 99 ? 14.169 -5.364 -12.860 1.00 92.88 99 GLU A C 1
ATOM 781 O O . GLU A 1 99 ? 12.936 -5.314 -12.948 1.00 92.88 99 GLU A O 1
ATOM 786 N N . SER A 1 100 ? 14.932 -5.673 -13.907 1.00 90.56 100 SER A N 1
ATOM 787 C CA . SER A 1 100 ? 14.365 -6.197 -15.146 1.00 90.56 100 SER A CA 1
ATOM 788 C C . SER A 1 100 ? 14.092 -7.689 -14.982 1.00 90.56 100 SER A C 1
ATOM 790 O O . SER A 1 100 ? 14.992 -8.449 -14.633 1.00 90.56 100 SER A O 1
ATOM 792 N N . CYS A 1 101 ? 12.869 -8.119 -15.281 1.00 88.31 101 CYS A N 1
ATOM 793 C CA . CYS A 1 101 ? 12.457 -9.519 -15.224 1.00 88.31 101 CYS A CA 1
ATOM 794 C C . CYS A 1 101 ? 11.938 -9.971 -16.599 1.00 88.31 101 CYS A C 1
ATOM 796 O O . CYS A 1 101 ? 10.756 -10.256 -16.808 1.00 88.31 101 CYS A O 1
ATOM 798 N N . GLY A 1 102 ? 12.849 -10.002 -17.578 1.00 87.88 102 GLY A N 1
ATOM 799 C CA . GLY A 1 102 ? 12.556 -10.339 -18.973 1.00 87.88 102 GLY A CA 1
ATOM 800 C C . GLY A 1 102 ? 12.043 -9.131 -19.757 1.00 87.88 102 GLY A C 1
ATOM 801 O O . GLY A 1 102 ? 12.758 -8.149 -19.920 1.00 87.88 102 GLY A O 1
ATOM 802 N N . LEU A 1 103 ? 10.808 -9.206 -20.262 1.00 86.62 103 LEU A N 1
ATOM 803 C CA . LEU A 1 103 ? 10.148 -8.093 -20.968 1.00 86.62 103 LEU A CA 1
ATOM 804 C C . LEU A 1 103 ? 9.382 -7.150 -20.022 1.00 86.62 103 LEU A C 1
ATOM 806 O O . LEU A 1 103 ? 8.663 -6.266 -20.484 1.00 86.62 103 LEU A O 1
ATOM 810 N N . LEU A 1 104 ? 9.485 -7.377 -18.710 1.00 90.06 104 LEU A N 1
ATOM 811 C CA . LEU A 1 104 ? 8.729 -6.683 -17.673 1.00 90.06 104 LEU A CA 1
ATOM 812 C C . LEU A 1 104 ? 9.664 -5.985 -16.690 1.00 90.06 104 LEU A C 1
ATOM 814 O O . LEU A 1 104 ? 10.829 -6.353 -16.535 1.00 90.06 104 LEU A O 1
ATOM 818 N N . THR A 1 105 ? 9.103 -5.018 -15.974 1.00 92.19 105 THR A N 1
ATOM 819 C CA . THR A 1 105 ? 9.734 -4.432 -14.791 1.00 92.19 105 THR A CA 1
ATOM 820 C C . THR A 1 105 ? 9.146 -5.085 -13.548 1.00 92.19 105 THR A C 1
ATOM 822 O O . THR A 1 105 ? 7.925 -5.054 -13.359 1.00 92.19 105 THR A O 1
ATOM 825 N N . CYS A 1 106 ? 10.008 -5.667 -12.716 1.00 93.75 106 CYS A N 1
ATOM 826 C CA . CYS A 1 106 ? 9.645 -6.217 -11.417 1.00 93.75 106 CYS A CA 1
ATOM 827 C C . CYS A 1 106 ? 10.186 -5.305 -10.319 1.00 93.75 106 CYS A C 1
ATOM 829 O O . CYS A 1 106 ? 11.314 -4.826 -10.406 1.00 93.75 106 CYS A O 1
ATOM 831 N N . SER A 1 107 ? 9.384 -5.064 -9.289 1.00 95.56 107 SER A N 1
ATOM 832 C CA . SER A 1 107 ? 9.805 -4.302 -8.121 1.00 95.56 107 SER A CA 1
ATOM 8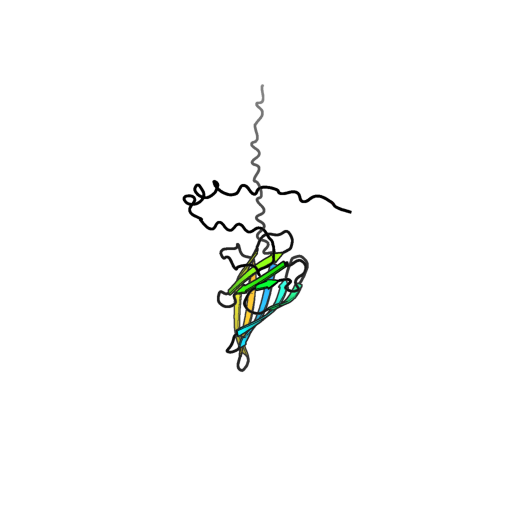33 C C . SER A 1 107 ? 9.413 -5.012 -6.835 1.00 95.56 107 SER A C 1
ATOM 835 O O . SER A 1 107 ? 8.288 -5.496 -6.720 1.00 95.56 107 SER A O 1
ATOM 837 N N . TRP A 1 108 ? 10.304 -4.994 -5.853 1.00 96.56 108 TRP A N 1
ATOM 838 C CA . TRP A 1 108 ? 10.033 -5.357 -4.469 1.00 96.56 108 TRP A CA 1
ATOM 839 C C . TRP A 1 108 ? 9.797 -4.081 -3.677 1.00 96.56 108 TRP A C 1
ATOM 841 O O . TRP A 1 108 ? 10.682 -3.236 -3.577 1.00 96.56 108 TRP A O 1
ATOM 851 N N . LEU A 1 109 ? 8.585 -3.910 -3.161 1.00 97.19 109 LEU A N 1
ATOM 852 C CA . LEU A 1 109 ? 8.140 -2.691 -2.493 1.00 97.19 109 LEU A CA 1
ATOM 853 C C . LEU A 1 109 ? 7.764 -2.994 -1.045 1.00 97.19 109 LEU A C 1
ATOM 855 O O . LEU A 1 109 ? 7.185 -4.043 -0.764 1.00 97.19 109 LEU A O 1
ATOM 859 N N . LEU A 1 110 ? 8.012 -2.042 -0.150 1.00 97.00 110 LEU A N 1
ATOM 860 C CA . LEU A 1 110 ? 7.466 -2.043 1.204 1.00 97.00 110 LEU A CA 1
ATOM 861 C C . LEU A 1 110 ? 6.607 -0.800 1.394 1.00 97.00 110 LEU A C 1
ATOM 863 O O . LEU A 1 110 ? 7.074 0.319 1.182 1.00 97.00 110 LEU A O 1
ATOM 867 N N . TYR A 1 111 ? 5.365 -1.005 1.812 1.00 96.44 111 TYR A N 1
ATOM 868 C CA . TYR A 1 111 ? 4.452 0.049 2.221 1.00 96.44 111 TYR A CA 1
ATOM 869 C C . TYR A 1 111 ? 4.287 0.003 3.732 1.00 96.44 111 TYR A C 1
ATOM 871 O O . TYR A 1 111 ? 3.972 -1.043 4.291 1.00 96.44 111 TYR A O 1
ATOM 879 N N . GLU A 1 112 ? 4.453 1.148 4.379 1.00 95.00 112 GLU A N 1
ATOM 880 C CA . GLU A 1 112 ? 4.225 1.297 5.814 1.00 95.00 112 GLU A CA 1
ATOM 881 C C . GLU A 1 112 ? 3.135 2.325 6.062 1.00 95.00 112 GLU A C 1
ATOM 883 O O . GLU A 1 112 ? 3.000 3.313 5.324 1.00 95.00 112 GLU A O 1
ATOM 888 N N . GLU A 1 113 ? 2.370 2.116 7.127 1.00 93.62 113 GLU A N 1
ATOM 889 C CA . GLU A 1 113 ? 1.351 3.062 7.543 1.00 93.62 113 GLU A CA 1
ATOM 890 C C . GLU A 1 113 ? 1.929 4.448 7.848 1.00 93.62 113 GLU A C 1
ATOM 892 O O . GLU A 1 113 ? 2.934 4.614 8.533 1.00 93.62 113 GLU A O 1
ATOM 897 N N . ARG A 1 114 ? 1.276 5.490 7.335 1.00 91.06 114 ARG A N 1
ATOM 898 C CA . ARG A 1 114 ? 1.633 6.889 7.575 1.00 91.06 114 ARG A CA 1
ATOM 899 C C . ARG A 1 114 ? 0.360 7.706 7.787 1.00 91.06 114 ARG A C 1
ATOM 901 O O . ARG A 1 114 ? -0.688 7.352 7.244 1.00 91.06 114 ARG A O 1
ATOM 908 N N . PRO A 1 115 ? 0.433 8.841 8.507 1.00 88.69 115 PRO A N 1
ATOM 909 C CA . PRO A 1 115 ? -0.690 9.766 8.582 1.00 88.69 115 PRO A CA 1
ATOM 910 C C . PRO A 1 115 ? -1.205 10.133 7.184 1.00 88.69 115 PRO A C 1
ATOM 912 O O . PRO A 1 115 ? -0.424 10.418 6.272 1.00 88.69 115 PRO A O 1
ATOM 915 N N . CYS A 1 116 ? -2.527 10.133 7.012 1.00 86.50 116 CYS A N 1
ATOM 916 C CA . CYS A 1 116 ? -3.148 10.456 5.735 1.00 86.50 116 CYS A CA 1
ATOM 917 C C . CYS A 1 116 ? -2.921 11.927 5.365 1.00 86.50 116 CYS A C 1
ATOM 919 O O . CYS A 1 116 ? -3.578 12.820 5.892 1.00 86.50 116 CYS A O 1
ATOM 921 N N . ALA A 1 117 ? -2.029 12.171 4.405 1.00 83.50 117 ALA A N 1
ATOM 922 C CA . ALA A 1 117 ? -1.835 13.485 3.785 1.00 83.50 117 ALA A CA 1
ATOM 923 C C . ALA A 1 117 ? -2.510 13.597 2.402 1.00 83.50 117 ALA A C 1
ATOM 925 O O . ALA A 1 117 ? -2.350 14.595 1.705 1.00 83.50 117 ALA A O 1
ATOM 926 N N . TRP A 1 118 ? -3.246 12.565 1.975 1.00 80.38 118 TRP A N 1
ATOM 927 C CA . TRP A 1 118 ? -3.953 12.514 0.694 1.00 80.38 118 TRP A CA 1
ATOM 928 C C . TRP A 1 118 ? -5.341 11.897 0.854 1.00 80.38 118 TRP A C 1
ATOM 930 O O . TRP A 1 118 ? -5.603 11.123 1.775 1.00 80.38 118 TRP A O 1
ATOM 940 N N . ARG A 1 119 ? -6.234 12.242 -0.074 1.00 66.94 119 ARG A N 1
ATOM 941 C CA . ARG A 1 119 ? -7.569 11.655 -0.181 1.00 66.94 119 ARG A CA 1
ATOM 942 C C . ARG A 1 119 ? -7.631 10.859 -1.474 1.00 66.94 119 ARG A C 1
ATOM 944 O O . ARG A 1 119 ? -7.451 11.430 -2.544 1.00 66.94 119 ARG A O 1
ATOM 951 N N . MET A 1 120 ? -7.859 9.556 -1.370 1.00 69.88 120 MET A N 1
ATOM 952 C CA . MET A 1 120 ? -8.335 8.761 -2.498 1.00 69.88 120 MET A CA 1
ATOM 953 C C . MET A 1 120 ? -9.806 8.473 -2.246 1.00 69.88 120 MET A C 1
ATOM 955 O O . MET A 1 120 ? -10.190 8.167 -1.118 1.00 69.88 120 MET A O 1
ATOM 959 N N . ALA A 1 121 ? -10.632 8.669 -3.271 1.00 64.31 121 ALA A N 1
ATOM 960 C CA . ALA A 1 121 ? -12.062 8.446 -3.151 1.00 64.31 121 ALA A CA 1
ATOM 961 C C . ALA A 1 121 ? -12.311 6.957 -2.890 1.00 64.31 121 ALA A C 1
ATOM 963 O O . ALA A 1 121 ? -11.871 6.116 -3.671 1.00 64.31 121 ALA A O 1
ATOM 964 N N . ALA A 1 122 ? -13.011 6.639 -1.802 1.00 64.38 122 ALA A N 1
ATOM 965 C CA . ALA A 1 122 ? -13.464 5.278 -1.553 1.00 64.38 122 ALA A CA 1
ATOM 966 C C . ALA A 1 122 ? -14.355 4.791 -2.719 1.00 64.38 122 ALA A C 1
ATOM 968 O O . ALA A 1 122 ? -14.996 5.614 -3.386 1.00 64.38 122 ALA A O 1
ATOM 969 N N . PRO A 1 123 ? -14.433 3.471 -2.977 1.00 70.12 123 PRO A N 1
ATOM 970 C CA . PRO A 1 123 ? -15.368 2.932 -3.957 1.00 70.12 123 PRO A CA 1
ATOM 971 C C . PRO A 1 123 ? -16.804 3.400 -3.675 1.00 70.12 123 PRO A C 1
ATOM 973 O O . PRO A 1 123 ? -17.260 3.383 -2.528 1.00 70.12 123 PRO A O 1
ATOM 976 N N . GLN A 1 124 ? -17.526 3.788 -4.728 1.00 50.19 124 GLN A N 1
ATOM 977 C CA . GLN A 1 124 ? -18.935 4.180 -4.642 1.00 50.19 124 GLN A CA 1
ATOM 978 C C . GLN A 1 124 ? -19.752 3.019 -4.045 1.00 50.19 124 GLN A C 1
ATOM 980 O O . GLN A 1 124 ? -19.688 1.899 -4.548 1.00 50.19 124 GLN A O 1
ATOM 985 N N . GLY A 1 125 ? -20.496 3.274 -2.963 1.00 52.84 125 GLY A N 1
ATOM 986 C CA . GLY A 1 125 ? -21.338 2.268 -2.297 1.00 52.84 125 GLY A CA 1
ATOM 987 C C . GLY A 1 125 ? -20.880 1.814 -0.907 1.00 52.84 125 GLY A C 1
ATOM 988 O O . GLY A 1 125 ? -21.604 1.056 -0.267 1.00 52.84 125 GLY A O 1
ATOM 989 N N . ILE A 1 126 ? -19.744 2.299 -0.390 1.00 55.59 126 ILE A N 1
ATOM 990 C CA . ILE A 1 126 ? -19.409 2.143 1.036 1.00 55.59 126 ILE A CA 1
ATOM 991 C C . ILE A 1 126 ? -19.936 3.366 1.788 1.00 55.59 126 ILE A C 1
ATOM 993 O O . ILE A 1 126 ? -19.284 4.405 1.875 1.00 55.59 126 ILE A O 1
ATOM 997 N N . ALA A 1 127 ? -21.171 3.254 2.281 1.00 46.41 127 ALA A N 1
ATOM 998 C CA . ALA A 1 127 ? -21.823 4.267 3.099 1.00 46.41 127 ALA A CA 1
ATOM 999 C C . ALA A 1 127 ? -21.082 4.418 4.436 1.00 46.41 127 ALA A C 1
ATOM 1001 O O . ALA A 1 127 ? -21.361 3.738 5.416 1.00 46.41 127 ALA A O 1
ATOM 1002 N N . GLY A 1 128 ? -20.113 5.323 4.466 1.00 45.12 128 GLY A N 1
ATOM 1003 C CA . GLY A 1 128 ? -19.435 5.745 5.678 1.00 45.12 128 GLY A CA 1
ATOM 1004 C C . GLY A 1 128 ? -19.259 7.246 5.640 1.00 45.12 128 GLY A C 1
ATOM 1005 O O . GLY A 1 128 ? -18.176 7.699 5.306 1.00 45.12 128 GLY A O 1
ATOM 1006 N N . ASN A 1 129 ? -20.349 7.972 5.913 1.00 47.97 129 ASN A N 1
ATOM 1007 C CA . ASN A 1 129 ? -20.424 9.376 6.331 1.00 47.97 129 ASN A CA 1
ATOM 1008 C C . ASN A 1 129 ? -19.083 10.142 6.322 1.00 47.97 129 ASN A C 1
ATOM 1010 O O . ASN A 1 129 ? -18.518 10.446 7.370 1.00 47.97 129 ASN A O 1
ATOM 1014 N N . SER A 1 130 ? -18.566 10.452 5.136 1.00 46.50 130 SER A N 1
ATOM 1015 C CA . SER A 1 130 ? -17.468 11.390 4.967 1.00 46.50 130 SER A CA 1
ATOM 1016 C C . SER A 1 130 ? -18.055 12.647 4.352 1.00 46.50 130 SER A C 1
ATOM 1018 O O . SER A 1 130 ? -17.937 12.878 3.149 1.00 46.50 130 SER A O 1
ATOM 1020 N N . THR A 1 131 ? -18.684 13.473 5.189 1.00 41.34 131 THR A N 1
ATOM 1021 C CA . THR A 1 131 ? -18.765 14.918 4.958 1.00 41.34 131 THR A CA 1
ATOM 1022 C C . THR A 1 131 ? -17.336 15.461 4.970 1.00 41.34 131 THR A C 1
ATOM 1024 O O . THR A 1 131 ? -16.838 16.051 5.925 1.00 41.34 131 THR A O 1
ATOM 1027 N N . ALA A 1 132 ? -16.630 15.204 3.874 1.00 41.81 132 ALA A N 1
ATOM 1028 C CA . ALA A 1 132 ? -15.580 16.070 3.411 1.00 41.81 132 ALA A CA 1
ATOM 1029 C C . ALA A 1 132 ? -16.255 17.404 3.101 1.00 41.81 132 ALA A C 1
ATOM 1031 O O . ALA A 1 132 ? -17.070 17.490 2.190 1.00 41.81 132 ALA A O 1
ATOM 1032 N N . ALA A 1 133 ? -15.946 18.406 3.920 1.00 47.59 133 ALA A N 1
ATOM 1033 C CA . ALA A 1 133 ? -16.265 19.796 3.673 1.00 47.59 133 ALA A CA 1
ATOM 1034 C C . ALA A 1 133 ? -15.931 20.164 2.220 1.00 47.59 133 ALA A C 1
ATOM 1036 O O . ALA A 1 133 ? -14.760 20.284 1.857 1.00 47.59 133 ALA A O 1
ATOM 1037 N N . GLU A 1 134 ? -16.968 20.330 1.412 1.00 40.62 134 GLU A N 1
ATOM 1038 C CA . GLU A 1 134 ? -16.914 21.072 0.167 1.00 40.62 134 GLU A CA 1
ATOM 1039 C C . GLU A 1 134 ? -17.560 22.416 0.484 1.00 40.62 134 GLU A C 1
ATOM 1041 O O . GLU A 1 134 ? -18.721 22.482 0.896 1.00 40.62 134 GLU A O 1
ATOM 1046 N N . GLY A 1 135 ? -16.761 23.482 0.424 1.00 46.84 135 GLY A N 1
ATOM 1047 C CA . GLY A 1 135 ? -17.239 24.840 0.625 1.00 46.84 135 GLY A CA 1
ATOM 1048 C C . GLY A 1 135 ? -18.319 25.146 -0.402 1.00 46.84 135 GLY A C 1
ATOM 1049 O O . GLY A 1 135 ? -18.015 25.485 -1.538 1.00 46.84 135 GLY A O 1
ATOM 1050 N N . THR A 1 136 ? -19.577 25.009 0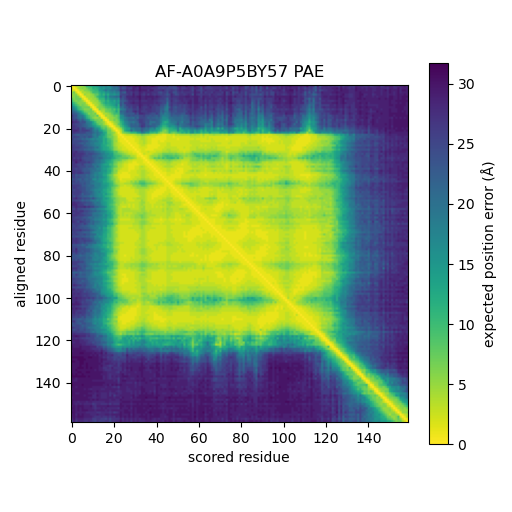.004 1.00 45.81 136 THR A N 1
ATOM 1051 C CA . THR A 1 136 ? -20.722 25.522 -0.739 1.00 45.81 136 THR A CA 1
ATOM 1052 C C . THR A 1 136 ? -21.072 26.861 -0.118 1.00 45.81 136 THR A C 1
ATOM 1054 O O . THR A 1 136 ? -21.470 26.947 1.045 1.00 45.81 136 THR A O 1
ATOM 1057 N N . ASP A 1 137 ? -20.818 27.903 -0.899 1.00 41.28 137 ASP A N 1
ATOM 1058 C CA . ASP A 1 137 ? -2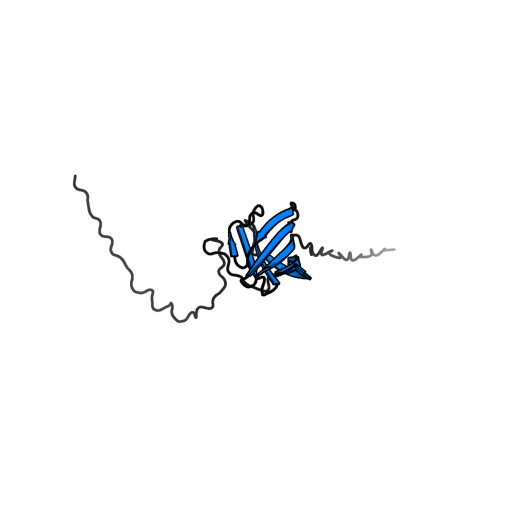1.140 29.294 -0.632 1.00 41.28 137 ASP A CA 1
ATOM 1059 C C . ASP A 1 137 ? -22.575 29.433 -0.085 1.00 41.28 137 ASP A C 1
ATOM 1061 O O . ASP A 1 137 ? -23.562 29.043 -0.712 1.00 41.28 137 ASP A O 1
ATOM 1065 N N . ARG A 1 138 ? -22.683 29.946 1.144 1.00 51.09 138 ARG A N 1
ATOM 1066 C CA . ARG A 1 138 ? -23.898 29.954 1.976 1.00 51.09 138 ARG A CA 1
ATOM 1067 C C . ARG A 1 138 ? -24.853 31.105 1.617 1.00 51.09 138 ARG A C 1
ATOM 1069 O O . ARG A 1 138 ? -25.684 31.477 2.436 1.00 51.09 138 ARG A O 1
ATOM 1076 N N . SER A 1 139 ? -24.744 31.676 0.418 1.00 49.94 139 SER A N 1
ATOM 1077 C CA . SER A 1 139 ? -25.549 32.828 -0.016 1.00 49.94 139 SER A CA 1
ATOM 1078 C C . SER A 1 139 ? -26.770 32.469 -0.878 1.00 49.94 139 SER A C 1
ATOM 1080 O O . SER A 1 139 ? -27.640 33.312 -1.064 1.00 49.94 139 SER A O 1
ATOM 1082 N N . SER A 1 140 ? -26.888 31.229 -1.374 1.00 52.62 140 SER A N 1
ATOM 1083 C CA . SER A 1 140 ? -27.941 30.857 -2.347 1.00 52.62 140 SER A CA 1
ATOM 1084 C C . SER A 1 140 ? -29.108 30.021 -1.789 1.00 52.62 140 SER A C 1
ATOM 1086 O O . SER A 1 140 ? -30.022 29.686 -2.537 1.00 52.62 140 SER A O 1
ATOM 1088 N N . ILE A 1 141 ? -29.112 29.664 -0.497 1.00 51.38 141 ILE A N 1
ATOM 1089 C CA . ILE A 1 141 ? -30.097 28.707 0.067 1.00 51.38 141 ILE A CA 1
ATOM 1090 C C . ILE A 1 141 ? -31.277 29.395 0.786 1.00 51.38 141 ILE A C 1
ATOM 1092 O O . ILE A 1 141 ? -32.288 28.754 1.056 1.00 51.38 141 ILE A O 1
ATOM 1096 N N . GLU A 1 142 ? -31.237 30.709 1.026 1.00 50.00 142 GLU A N 1
ATOM 1097 C CA . GLU A 1 142 ? -32.367 31.412 1.667 1.00 50.00 142 GLU A CA 1
ATOM 1098 C C . GLU A 1 142 ? -33.508 31.793 0.701 1.00 50.00 142 GLU A C 1
ATOM 1100 O O . GLU A 1 142 ? -34.544 32.279 1.143 1.00 50.00 142 GLU A O 1
ATOM 1105 N N . SER A 1 143 ? -33.385 31.528 -0.606 1.00 50.81 143 SER A N 1
ATOM 1106 C CA . SER A 1 143 ? -34.413 31.898 -1.600 1.00 50.81 143 SER A CA 1
ATOM 1107 C C . SER A 1 143 ? -35.383 30.769 -1.976 1.00 50.81 143 SER A C 1
ATOM 1109 O O . SER A 1 143 ? -36.365 31.030 -2.663 1.00 50.81 143 SER A O 1
ATOM 1111 N N . ALA A 1 144 ? -35.125 29.521 -1.569 1.00 48.50 144 ALA A N 1
ATOM 1112 C CA . ALA A 1 144 ? -35.827 28.349 -2.115 1.00 48.50 144 ALA A CA 1
ATOM 1113 C C . ALA A 1 144 ? -36.820 27.665 -1.153 1.00 48.50 144 ALA A C 1
ATOM 1115 O O . ALA A 1 144 ? -37.434 26.668 -1.523 1.00 48.50 144 ALA A O 1
ATOM 1116 N N . ILE A 1 145 ? -37.023 28.182 0.066 1.00 50.56 145 ILE A N 1
ATOM 1117 C CA . ILE A 1 145 ? -37.903 27.559 1.081 1.00 50.56 145 ILE A CA 1
ATOM 1118 C C . ILE A 1 145 ? -39.262 28.283 1.181 1.00 50.56 145 ILE A C 1
ATOM 1120 O O . ILE A 1 145 ? -39.797 28.467 2.271 1.00 50.56 145 ILE A O 1
ATOM 1124 N N . ALA A 1 146 ? -39.823 28.724 0.049 1.00 46.72 146 ALA A N 1
ATOM 1125 C CA . ALA A 1 146 ? -41.133 29.390 0.012 1.00 46.72 146 ALA A CA 1
ATOM 1126 C C . ALA A 1 146 ? -42.241 28.607 -0.717 1.00 46.72 146 ALA A C 1
ATOM 1128 O O . ALA A 1 146 ? -43.408 28.947 -0.555 1.00 46.72 146 ALA A O 1
ATOM 1129 N N . GLU A 1 147 ? -41.945 27.548 -1.477 1.00 54.38 147 GLU A N 1
ATOM 1130 C CA . GLU A 1 147 ? -42.958 26.933 -2.351 1.00 54.38 147 GLU A CA 1
ATOM 1131 C C . GLU A 1 147 ? -42.864 25.406 -2.400 1.00 54.38 147 GLU A C 1
ATOM 1133 O O . GLU A 1 147 ? -42.400 24.828 -3.376 1.00 54.38 147 GLU A O 1
ATOM 1138 N N . ALA A 1 148 ? -43.344 24.719 -1.363 1.00 43.16 148 ALA A N 1
ATOM 1139 C CA . ALA A 1 148 ? -43.789 23.332 -1.520 1.00 43.16 148 ALA A CA 1
ATOM 1140 C C . ALA A 1 148 ? -44.710 22.915 -0.368 1.00 43.16 148 ALA A C 1
ATOM 1142 O O . ALA A 1 148 ? -44.304 22.228 0.567 1.00 43.16 148 ALA A O 1
ATOM 1143 N N . THR A 1 149 ? -45.980 23.311 -0.438 1.00 54.38 149 THR A N 1
ATOM 1144 C CA . THR A 1 149 ? -47.051 22.682 0.347 1.00 54.38 149 THR A CA 1
ATOM 1145 C C . THR A 1 149 ? -47.823 21.731 -0.571 1.00 54.38 149 THR A C 1
ATOM 1147 O O . THR A 1 149 ? -48.597 22.207 -1.399 1.00 54.38 149 THR A O 1
ATOM 1150 N N . PRO A 1 150 ? -47.650 20.399 -0.488 1.00 48.75 150 PRO A N 1
ATOM 1151 C CA . PRO A 1 150 ? -48.516 19.484 -1.221 1.00 48.75 150 PRO A CA 1
ATOM 1152 C C . PRO A 1 150 ? -49.814 19.205 -0.449 1.00 48.75 150 PRO A C 1
ATOM 1154 O O . PRO A 1 150 ? -49.816 18.777 0.705 1.00 48.75 150 PRO A O 1
ATOM 1157 N N . THR A 1 151 ? -50.935 19.450 -1.125 1.00 47.94 151 THR A N 1
ATOM 1158 C CA . THR A 1 151 ? -52.306 19.156 -0.699 1.00 47.94 151 THR A CA 1
ATOM 1159 C C . THR A 1 151 ? -52.556 17.643 -0.710 1.00 47.94 151 THR A C 1
ATOM 1161 O O . THR A 1 151 ? -52.413 16.987 -1.740 1.00 47.94 151 THR A O 1
ATOM 1164 N N . VAL A 1 152 ? -52.957 17.080 0.431 1.00 45.06 152 VAL A N 1
ATOM 1165 C CA . VAL A 1 152 ? -53.381 15.678 0.562 1.00 45.06 152 VAL A CA 1
ATOM 1166 C C . VAL A 1 152 ? -54.805 15.535 0.017 1.00 45.06 152 VAL A C 1
ATOM 1168 O O . VAL A 1 152 ? -55.737 16.095 0.589 1.00 45.06 152 VAL A O 1
ATOM 1171 N N . GLN A 1 153 ? -55.002 14.766 -1.059 1.00 48.81 153 GLN A N 1
ATOM 1172 C CA . GLN A 1 153 ? -56.327 14.256 -1.425 1.00 48.81 153 GLN A CA 1
ATOM 1173 C C . GLN A 1 153 ? -56.458 12.786 -1.027 1.00 48.81 153 GLN A C 1
ATOM 1175 O O . GLN A 1 153 ? -55.820 11.901 -1.593 1.00 48.81 153 GLN A O 1
ATOM 1180 N N . ALA A 1 154 ? -57.327 12.546 -0.047 1.00 48.19 154 ALA A N 1
ATOM 1181 C CA . ALA A 1 154 ? -57.837 11.232 0.298 1.00 48.19 154 ALA A CA 1
ATOM 1182 C C . ALA A 1 154 ? -58.809 10.757 -0.793 1.00 48.19 154 ALA A C 1
ATOM 1184 O O . ALA A 1 154 ? -59.764 11.460 -1.128 1.00 48.19 154 ALA A O 1
ATOM 1185 N N . ARG A 1 155 ? -58.598 9.550 -1.325 1.00 50.31 155 ARG A N 1
ATOM 1186 C CA . ARG A 1 155 ? -59.619 8.824 -2.089 1.00 50.31 155 ARG A CA 1
ATOM 1187 C C . ARG A 1 155 ? -60.175 7.690 -1.237 1.00 50.31 155 ARG A C 1
ATOM 1189 O O . ARG A 1 155 ? -59.431 6.858 -0.728 1.00 50.31 155 ARG A O 1
ATOM 1196 N N . ALA A 1 156 ? -61.490 7.744 -1.067 1.00 48.75 156 ALA A N 1
ATOM 1197 C CA . ALA A 1 156 ? -62.306 6.870 -0.248 1.00 48.75 156 ALA A CA 1
ATOM 1198 C C . ALA A 1 156 ? -62.577 5.502 -0.903 1.00 48.75 156 ALA A C 1
ATOM 1200 O O . ALA A 1 156 ? -62.604 5.376 -2.127 1.00 48.75 156 ALA A O 1
ATOM 1201 N N . LEU A 1 157 ? -62.812 4.524 -0.021 1.00 44.28 157 LEU A N 1
ATOM 1202 C CA . LEU A 1 157 ? -63.447 3.218 -0.228 1.00 44.28 157 LEU A CA 1
ATOM 1203 C C . LEU A 1 157 ? -64.690 3.268 -1.128 1.00 44.28 157 LEU A C 1
ATOM 1205 O O . LEU A 1 157 ? -65.552 4.100 -0.860 1.00 44.28 157 LEU A O 1
ATOM 1209 N N . ILE A 1 158 ? -64.841 2.266 -2.007 1.00 48.78 158 ILE A N 1
ATOM 1210 C CA . ILE A 1 158 ? -66.092 1.532 -2.325 1.00 48.78 158 ILE A CA 1
ATOM 1211 C C . ILE A 1 158 ? -65.639 0.112 -2.752 1.00 48.78 158 ILE A C 1
ATOM 1213 O O . ILE A 1 158 ? -64.814 0.013 -3.657 1.00 48.78 158 ILE A O 1
ATOM 1217 N N . ALA A 1 159 ? -65.786 -0.898 -1.883 1.00 53.59 159 ALA A N 1
ATOM 1218 C CA . ALA A 1 159 ? -66.817 -1.958 -1.879 1.00 53.59 159 ALA A CA 1
ATOM 1219 C C . ALA A 1 159 ? -66.777 -2.884 -3.105 1.00 53.59 159 ALA A C 1
ATOM 1221 O O . ALA A 1 159 ? -67.064 -2.400 -4.220 1.00 53.59 159 ALA A O 1
#

Organism: NCBI:txid1769908

Secondary structure (DSSP, 8-state):
-PPPPP------------------EEEEEEEEETTEEEEEEEEEETTEEEEEEEESEEEE--SSTTEEEEEEEGGGTEEEEEETTS--EEEEEEEEEEEEETTEEEEEEEEEEE---S--PPPTT------------TTSSTTSSS-------------

Mean predicted aligned error: 15.14 Å

Sequence (159 aa):
MRFTTALTLASTAGLSLMPTAMADWWGVEKRCFATGCTGRGDWNTDFGATSILWRDGCQTRPGVPYMEWLCVDWKNARLSFKFEGQGQRCMRETYSETESCGLLTCSWLLYEERPCAWRMAAPQGIAGNSTAAEGTDRSSIESAIAEATPTVQARALIA